Protein AF-A0A6J5H8T2-F1 (afdb_monomer_lite)

Sequence (102 aa):
MEATINSGAPRVPWNKDKLTGQKSPLKRKEIWAIRIRLQLGAKTRDLAMFNLAIDSKLRACDLTKLRVRDVCLGTRVVPRATVMQQKNAATGAIRDHRANAG

Organism: NCBI:txid1200993

InterPro domains:
  IPR011010 DNA breaking-rejoining enzyme, catalytic core [SSF56349] (21-95)

Radius of gyration: 21.58 Å; chains: 1; bounding box: 49×48×62 Å

Structure (mmCIF, N/CA/C/O backbone):
data_AF-A0A6J5H8T2-F1
#
_entry.id   AF-A0A6J5H8T2-F1
#
loop_
_atom_site.group_PDB
_atom_site.id
_atom_site.type_symbol
_atom_site.label_atom_id
_atom_site.label_alt_id
_atom_site.label_comp_id
_atom_site.label_asym_id
_atom_site.label_entity_id
_atom_site.label_seq_id
_atom_site.pdbx_PDB_ins_code
_atom_site.Cartn_x
_atom_site.Cartn_y
_atom_site.Cartn_z
_atom_site.occupancy
_atom_site.B_iso_or_equiv
_atom_site.auth_seq_id
_atom_site.auth_comp_id
_atom_site.auth_asym_id
_atom_site.auth_atom_id
_atom_site.pdbx_PDB_model_num
ATOM 1 N N . MET A 1 1 ? -34.207 14.940 -25.661 1.00 43.41 1 MET A N 1
ATOM 2 C CA . MET A 1 1 ? -33.457 13.742 -25.235 1.00 43.41 1 MET A CA 1
ATOM 3 C C . MET A 1 1 ? -32.205 13.681 -26.088 1.00 43.41 1 MET A C 1
ATOM 5 O O . MET A 1 1 ? -32.284 13.197 -27.204 1.00 43.41 1 MET A O 1
ATOM 9 N N . GLU A 1 2 ? -31.088 14.227 -25.617 1.00 36.22 2 GLU A N 1
ATOM 10 C CA . GLU A 1 2 ? -29.795 14.030 -26.279 1.00 36.22 2 GLU A CA 1
ATOM 11 C C . GLU A 1 2 ? -28.853 13.363 -25.285 1.00 36.22 2 GLU A C 1
ATOM 13 O O . GLU A 1 2 ? -28.514 13.926 -24.245 1.00 36.22 2 GLU A O 1
ATOM 18 N N . ALA A 1 3 ? -28.501 12.115 -25.583 1.00 41.50 3 ALA A N 1
ATOM 19 C CA . ALA A 1 3 ? -27.494 11.378 -24.849 1.00 41.50 3 ALA A CA 1
ATOM 20 C C . ALA A 1 3 ? -26.119 11.907 -25.267 1.00 41.50 3 ALA A C 1
ATOM 22 O O . ALA A 1 3 ? -25.679 11.713 -26.399 1.00 41.50 3 ALA A O 1
ATOM 23 N N . THR A 1 4 ? -25.438 12.582 -24.347 1.00 48.19 4 THR A N 1
ATOM 24 C CA . THR A 1 4 ? -24.071 13.057 -24.547 1.00 48.19 4 THR A CA 1
ATOM 25 C C . THR A 1 4 ? -23.138 11.845 -24.556 1.00 48.19 4 THR A C 1
ATOM 27 O O . THR A 1 4 ? -22.808 11.276 -23.515 1.00 48.19 4 THR A O 1
ATOM 30 N N . ILE A 1 5 ? -22.744 11.404 -25.749 1.00 58.97 5 ILE A N 1
ATOM 31 C CA . ILE A 1 5 ? -21.719 10.378 -25.945 1.00 58.97 5 ILE A CA 1
ATOM 32 C C . ILE A 1 5 ? -20.378 10.909 -25.427 1.00 58.97 5 ILE A C 1
ATOM 34 O O . ILE A 1 5 ? -19.688 11.680 -26.086 1.00 58.97 5 ILE A O 1
ATOM 38 N N . ASN A 1 6 ? -20.008 10.512 -24.208 1.00 58.53 6 ASN A N 1
ATOM 39 C CA . ASN A 1 6 ? -18.694 10.790 -23.639 1.00 58.53 6 ASN A CA 1
ATOM 40 C C . ASN A 1 6 ? -17.644 9.941 -24.376 1.00 58.53 6 ASN A C 1
ATOM 42 O O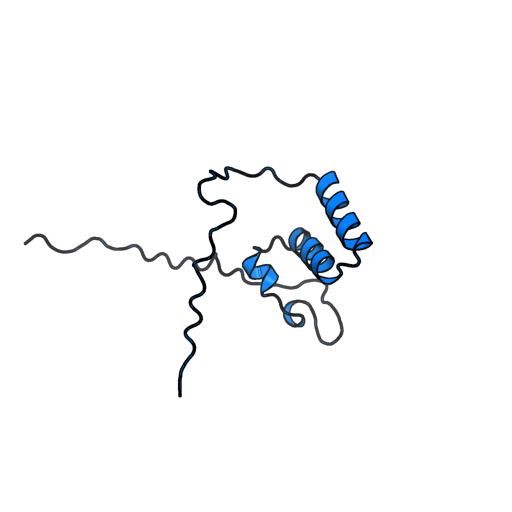 . ASN A 1 6 ? -17.314 8.826 -23.969 1.00 58.53 6 ASN A O 1
ATOM 46 N N . SER A 1 7 ? -17.160 10.457 -25.504 1.00 61.53 7 SER A N 1
ATOM 47 C CA . SER A 1 7 ? -16.067 9.902 -26.298 1.00 61.53 7 SER A CA 1
ATOM 48 C C . SER A 1 7 ? -14.744 10.066 -25.543 1.00 61.53 7 SER A C 1
ATOM 50 O O . SER A 1 7 ? -13.925 10.934 -25.844 1.00 61.53 7 SER A O 1
ATOM 52 N N . GLY A 1 8 ? -14.542 9.241 -24.517 1.00 58.78 8 GLY A N 1
ATOM 53 C CA . GLY A 1 8 ? -13.275 9.139 -23.806 1.00 58.78 8 GLY A CA 1
ATOM 54 C C . GLY A 1 8 ? -12.247 8.441 -24.689 1.00 58.78 8 GLY A C 1
ATOM 55 O O . GLY A 1 8 ? -12.346 7.237 -24.917 1.00 58.78 8 GLY A O 1
ATOM 56 N N . ALA A 1 9 ? -11.260 9.189 -25.185 1.00 70.19 9 ALA A N 1
ATOM 57 C CA . ALA A 1 9 ? -10.139 8.630 -25.932 1.00 70.19 9 ALA A CA 1
ATOM 58 C C . ALA A 1 9 ? -9.515 7.430 -25.178 1.00 70.19 9 ALA A C 1
ATOM 60 O O . ALA A 1 9 ? -9.379 7.481 -23.947 1.00 70.19 9 ALA A O 1
ATOM 61 N N . PRO A 1 10 ? -9.129 6.346 -25.878 1.00 76.38 10 PRO A N 1
ATOM 62 C CA . PRO A 1 10 ? -8.540 5.175 -25.240 1.00 76.38 10 PRO A CA 1
ATOM 63 C C . PRO A 1 10 ? -7.288 5.580 -24.453 1.00 76.38 10 PRO A C 1
ATOM 65 O O . PRO A 1 10 ? -6.356 6.174 -24.998 1.00 76.38 10 PRO A O 1
ATOM 68 N N . ARG A 1 11 ? -7.268 5.274 -23.146 1.00 83.25 11 ARG A N 1
ATOM 69 C CA . ARG A 1 11 ? -6.126 5.589 -22.279 1.00 83.25 11 ARG A CA 1
ATOM 70 C C . ARG A 1 11 ? -4.896 4.843 -22.774 1.00 83.25 11 ARG A C 1
ATOM 72 O O . ARG A 1 11 ? -4.822 3.620 -22.676 1.00 83.25 11 ARG A O 1
ATOM 79 N N . VAL A 1 12 ? -3.919 5.596 -23.263 1.00 86.06 12 VAL A N 1
ATOM 80 C CA . VAL A 1 12 ? -2.627 5.047 -23.657 1.00 86.06 12 VAL A CA 1
ATOM 81 C C . VAL A 1 12 ? -1.896 4.562 -22.398 1.00 86.06 12 VAL A C 1
ATOM 83 O O . VAL A 1 12 ? -1.747 5.335 -21.447 1.00 86.06 12 VAL A O 1
ATOM 86 N N . PRO A 1 13 ? -1.449 3.294 -22.348 1.00 85.75 13 PRO A N 1
ATOM 87 C CA . PRO A 1 13 ? -0.665 2.794 -21.227 1.00 85.75 13 PRO A CA 1
ATOM 88 C C . PRO A 1 13 ? 0.611 3.618 -21.030 1.00 85.75 13 PRO A C 1
ATOM 90 O O . PRO A 1 13 ? 1.283 3.976 -21.996 1.00 85.75 13 PRO A O 1
ATOM 93 N N . TRP A 1 14 ? 0.998 3.860 -19.775 1.00 86.25 14 TRP A N 1
ATOM 94 C CA . TRP A 1 14 ? 2.213 4.618 -19.425 1.00 86.25 14 TRP A CA 1
ATOM 95 C C . TRP A 1 14 ? 3.512 4.001 -19.986 1.00 86.25 14 TRP A C 1
ATOM 97 O O . TRP A 1 14 ? 4.552 4.658 -20.030 1.00 86.25 14 TRP A O 1
ATOM 107 N N . ASN A 1 15 ? 3.455 2.727 -20.381 1.00 88.44 15 ASN A N 1
ATOM 108 C CA . ASN A 1 15 ? 4.550 1.940 -20.934 1.00 88.44 15 ASN A CA 1
ATOM 109 C C . ASN A 1 15 ? 4.375 1.600 -22.423 1.00 88.44 15 ASN A C 1
ATOM 111 O O . ASN A 1 15 ? 5.074 0.710 -22.903 1.00 88.44 15 ASN A O 1
ATOM 115 N N . LYS A 1 16 ? 3.458 2.254 -23.152 1.00 88.62 16 LYS A N 1
ATOM 116 C CA . LYS A 1 16 ? 3.341 2.043 -24.600 1.00 88.62 16 LYS A CA 1
ATOM 117 C C . LYS A 1 16 ? 4.711 2.271 -25.259 1.00 88.62 16 LYS A C 1
ATOM 119 O O . LYS A 1 16 ? 5.429 3.198 -24.886 1.00 88.62 16 LYS A O 1
ATOM 124 N N . ASP A 1 17 ? 5.087 1.359 -26.152 1.00 88.88 17 ASP A N 1
ATOM 125 C CA . ASP A 1 17 ? 6.360 1.347 -26.889 1.00 88.88 17 ASP A CA 1
ATOM 126 C C . ASP A 1 17 ? 7.628 1.212 -26.013 1.00 88.88 17 ASP A C 1
ATOM 128 O O . ASP A 1 17 ? 8.749 1.324 -26.503 1.00 88.88 17 ASP A O 1
ATOM 132 N N . LYS A 1 18 ? 7.478 0.905 -24.713 1.00 87.75 18 LYS A N 1
ATOM 133 C CA . LYS A 1 18 ? 8.589 0.602 -23.798 1.00 87.75 18 LYS A CA 1
ATOM 134 C C . LYS A 1 18 ? 8.587 -0.876 -23.435 1.00 87.75 18 LYS A C 1
ATOM 136 O O . LYS A 1 18 ? 7.688 -1.354 -22.742 1.00 87.75 18 LYS A O 1
ATOM 141 N N . LEU A 1 19 ? 9.644 -1.591 -23.824 1.00 84.69 19 LEU A N 1
ATOM 142 C CA . LEU A 1 19 ? 9.863 -2.968 -23.387 1.00 84.69 19 LEU A CA 1
ATOM 143 C C . LEU A 1 19 ? 10.204 -2.979 -21.889 1.00 84.69 19 LEU A C 1
ATOM 145 O O . LEU A 1 19 ? 11.349 -2.799 -21.480 1.00 84.69 19 LEU A O 1
ATOM 149 N N . THR A 1 20 ? 9.193 -3.161 -21.042 1.00 81.12 20 THR A N 1
ATOM 150 C CA . THR A 1 20 ? 9.409 -3.351 -19.607 1.00 81.12 20 THR A CA 1
ATOM 151 C C . THR A 1 20 ? 9.807 -4.801 -19.367 1.00 81.12 20 THR A C 1
ATOM 153 O O . THR A 1 20 ? 8.942 -5.670 -19.271 1.00 81.12 20 THR A O 1
ATOM 156 N N . GLY A 1 21 ? 11.114 -5.056 -19.307 1.00 87.69 21 GLY A N 1
ATOM 157 C CA . GLY A 1 21 ? 11.662 -6.352 -18.915 1.00 87.69 21 GLY A CA 1
ATOM 158 C C . GLY A 1 21 ? 11.385 -6.695 -17.448 1.00 87.69 21 GLY A C 1
ATOM 159 O O . GLY A 1 21 ? 10.601 -6.037 -16.754 1.00 87.69 21 GLY A O 1
ATOM 160 N N . GLN A 1 22 ? 12.058 -7.733 -16.958 1.00 88.56 22 GLN A N 1
ATOM 161 C CA . GLN A 1 22 ? 11.982 -8.123 -15.555 1.00 88.56 22 GLN A CA 1
ATOM 162 C C . GLN A 1 22 ? 12.391 -6.950 -14.654 1.00 88.56 22 GLN A C 1
ATOM 164 O O . GLN A 1 22 ? 13.505 -6.436 -14.737 1.00 88.56 22 GLN A O 1
ATOM 169 N N . LYS A 1 23 ? 11.479 -6.522 -13.778 1.00 88.06 23 LYS A N 1
ATOM 170 C CA . LYS A 1 23 ? 11.783 -5.524 -12.752 1.00 88.06 23 LYS A CA 1
ATOM 171 C C . LYS A 1 23 ? 12.440 -6.213 -11.564 1.00 88.06 23 LYS A C 1
ATOM 173 O O . LYS A 1 23 ? 11.941 -7.237 -11.093 1.00 88.06 23 LYS A O 1
ATOM 178 N N . SER A 1 24 ? 13.528 -5.634 -11.068 1.00 89.81 24 SER A N 1
ATOM 179 C CA . SER A 1 24 ? 14.180 -6.111 -9.851 1.00 89.81 24 SER A CA 1
ATOM 180 C C . SER A 1 24 ? 13.220 -6.051 -8.656 1.00 89.81 24 SER A C 1
ATOM 182 O O . SER A 1 24 ? 12.434 -5.102 -8.552 1.00 89.81 24 SER A O 1
ATOM 184 N N . PRO A 1 25 ? 13.276 -7.028 -7.734 1.00 91.69 25 PRO A N 1
ATOM 185 C CA . PRO A 1 25 ? 12.540 -6.954 -6.479 1.00 91.69 25 PRO A CA 1
ATOM 186 C C . PRO A 1 25 ? 12.933 -5.718 -5.661 1.00 91.69 25 PRO A C 1
ATOM 188 O O . PRO A 1 25 ? 14.087 -5.287 -5.692 1.00 91.69 25 PRO A O 1
ATOM 191 N N . LEU A 1 26 ? 11.985 -5.189 -4.883 1.00 93.00 26 LEU A N 1
ATOM 192 C CA . LEU A 1 26 ? 12.246 -4.076 -3.969 1.00 93.00 26 LEU A CA 1
ATOM 193 C C . LEU A 1 26 ? 13.231 -4.490 -2.868 1.00 93.00 26 LEU A C 1
ATOM 195 O O . LEU A 1 26 ? 13.074 -5.526 -2.218 1.00 93.00 26 LEU A O 1
ATOM 199 N N . LYS A 1 27 ? 14.223 -3.641 -2.608 1.00 96.31 27 LYS A N 1
ATOM 200 C CA . LYS A 1 27 ? 15.173 -3.792 -1.502 1.00 96.31 27 LYS A CA 1
ATOM 201 C C . LYS A 1 27 ? 14.538 -3.327 -0.191 1.00 96.31 27 LYS A C 1
ATOM 203 O O . LYS A 1 27 ? 13.721 -2.410 -0.164 1.00 96.31 27 LYS A O 1
ATOM 208 N N . ARG A 1 28 ? 15.002 -3.864 0.945 1.00 96.25 28 ARG A N 1
ATOM 209 C CA . ARG A 1 28 ? 14.523 -3.461 2.290 1.00 96.25 28 ARG A CA 1
ATOM 210 C C . ARG A 1 28 ? 14.578 -1.946 2.533 1.00 96.25 28 ARG A C 1
ATOM 212 O O . ARG A 1 28 ? 13.634 -1.384 3.080 1.00 96.25 28 ARG A O 1
ATOM 219 N N . LYS A 1 29 ? 15.651 -1.280 2.086 1.00 97.56 29 LYS A N 1
ATOM 220 C CA . LYS A 1 29 ? 15.799 0.184 2.198 1.00 97.56 29 LYS A CA 1
ATOM 221 C C . LYS A 1 29 ? 14.730 0.940 1.398 1.00 97.56 29 LYS A C 1
ATOM 223 O O . LYS A 1 29 ? 14.231 1.956 1.866 1.00 97.56 29 LYS A O 1
ATOM 228 N N . GLU A 1 30 ? 14.351 0.431 0.227 1.00 97.50 30 GLU A N 1
ATOM 229 C CA . GLU A 1 30 ? 13.321 1.034 -0.630 1.00 97.50 30 GLU A CA 1
ATOM 230 C C . GLU A 1 30 ? 11.931 0.861 -0.016 1.00 97.50 30 GLU A C 1
ATOM 232 O O . GLU A 1 30 ? 11.170 1.822 0.043 1.00 97.50 30 GLU A O 1
ATOM 237 N N . ILE A 1 31 ? 11.634 -0.327 0.527 1.00 97.50 31 ILE A N 1
ATOM 238 C CA . ILE A 1 31 ? 10.387 -0.590 1.262 1.00 97.50 31 ILE A CA 1
ATOM 239 C C . ILE A 1 31 ? 10.244 0.397 2.423 1.00 97.50 31 ILE A C 1
ATOM 241 O O . ILE A 1 31 ? 9.201 1.033 2.572 1.00 97.50 31 ILE A O 1
ATOM 245 N N . TRP A 1 32 ? 11.304 0.566 3.219 1.00 98.00 32 TRP A N 1
ATOM 246 C CA . TRP A 1 32 ? 11.300 1.509 4.334 1.00 98.00 32 TRP A CA 1
ATOM 247 C C . TRP A 1 32 ? 11.102 2.953 3.859 1.00 98.00 32 TRP A C 1
ATOM 249 O O . TRP A 1 32 ? 10.238 3.656 4.377 1.00 98.00 32 TRP A O 1
ATOM 259 N N . ALA A 1 33 ? 11.830 3.373 2.822 1.00 98.25 33 ALA A N 1
ATOM 260 C CA . ALA A 1 33 ? 11.716 4.718 2.272 1.00 98.25 33 ALA A CA 1
ATOM 261 C C . ALA A 1 33 ? 10.312 5.023 1.718 1.00 98.25 33 ALA A C 1
ATOM 263 O O . ALA A 1 33 ? 9.824 6.143 1.869 1.00 98.25 33 ALA A O 1
ATOM 264 N N . ILE A 1 34 ? 9.646 4.049 1.087 1.00 98.19 34 ILE A N 1
ATOM 265 C CA . ILE A 1 34 ? 8.251 4.187 0.640 1.00 98.19 34 ILE A CA 1
ATOM 266 C C . ILE A 1 34 ? 7.329 4.335 1.852 1.00 98.19 34 ILE A C 1
ATOM 268 O O . ILE A 1 34 ? 6.516 5.257 1.896 1.00 98.19 34 ILE A O 1
ATOM 272 N N . ARG A 1 35 ? 7.491 3.475 2.863 1.00 98.12 35 ARG A N 1
ATOM 273 C CA . ARG A 1 35 ? 6.644 3.472 4.060 1.00 98.12 35 ARG A CA 1
ATOM 274 C C . ARG A 1 35 ? 6.703 4.804 4.812 1.00 98.12 35 ARG A C 1
ATOM 276 O O . ARG A 1 35 ? 5.656 5.359 5.131 1.00 98.12 35 ARG A O 1
ATOM 283 N N . ILE A 1 36 ? 7.904 5.355 5.003 1.00 98.31 36 ILE A N 1
ATOM 284 C CA . ILE A 1 36 ? 8.105 6.663 5.647 1.00 98.31 36 ILE A CA 1
ATOM 285 C C . 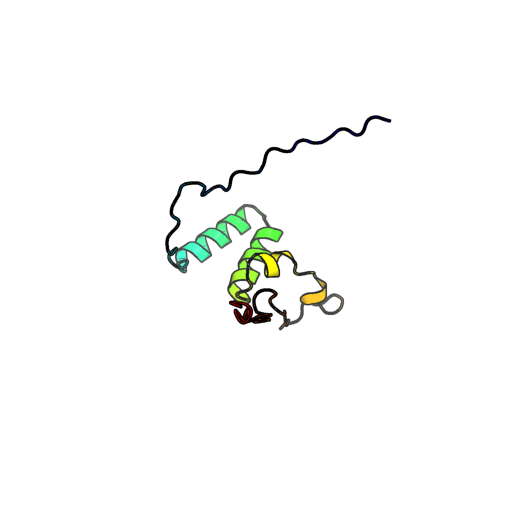ILE A 1 36 ? 7.445 7.787 4.844 1.00 98.31 36 ILE A C 1
ATOM 287 O O . ILE A 1 36 ? 6.747 8.618 5.416 1.00 98.31 36 ILE A O 1
ATOM 291 N N . ARG A 1 37 ? 7.600 7.806 3.514 1.00 98.56 37 ARG A N 1
ATOM 292 C CA . ARG A 1 37 ? 6.958 8.830 2.670 1.00 98.56 37 ARG A CA 1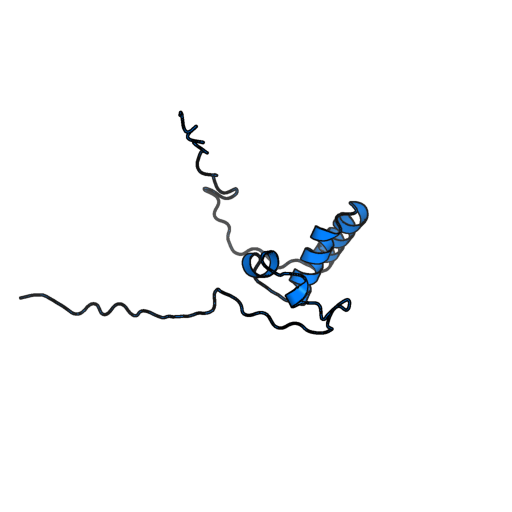
ATOM 293 C C . ARG A 1 37 ? 5.432 8.797 2.771 1.00 98.56 37 ARG A C 1
ATOM 295 O O . ARG A 1 37 ? 4.806 9.852 2.805 1.00 98.56 37 ARG A O 1
ATOM 302 N N . LEU A 1 38 ? 4.834 7.607 2.837 1.00 98.44 38 LEU A N 1
ATOM 303 C CA . LEU A 1 38 ? 3.385 7.456 3.012 1.00 98.44 38 LEU A CA 1
ATOM 304 C C . LEU A 1 38 ? 2.920 7.912 4.403 1.00 98.44 38 LEU A C 1
ATOM 306 O O . LEU A 1 38 ? 1.871 8.546 4.507 1.00 98.44 38 LEU A O 1
ATOM 310 N N . GLN A 1 39 ? 3.709 7.632 5.447 1.00 98.25 39 GLN A N 1
ATOM 311 C CA . GLN A 1 39 ? 3.446 8.092 6.814 1.00 98.25 39 GLN A CA 1
ATOM 312 C C . GLN A 1 39 ? 3.521 9.619 6.931 1.00 98.25 39 GLN A C 1
ATOM 314 O O . GLN A 1 39 ? 2.574 10.231 7.415 1.00 98.25 39 GLN A O 1
ATOM 319 N N . LEU A 1 40 ? 4.597 10.238 6.433 1.00 98.44 40 LEU A N 1
ATOM 320 C CA . LEU A 1 40 ? 4.775 11.697 6.454 1.00 98.44 40 LEU A CA 1
ATOM 321 C C . LEU A 1 40 ? 3.694 12.425 5.649 1.00 98.44 40 LEU A C 1
ATOM 323 O O . LEU A 1 40 ? 3.255 13.501 6.035 1.00 98.44 40 LEU A O 1
ATOM 327 N N . GLY A 1 41 ? 3.240 11.828 4.547 1.00 98.19 41 GLY A N 1
ATOM 328 C CA . GLY A 1 41 ? 2.145 12.366 3.745 1.00 98.19 41 GLY A CA 1
ATOM 329 C C . GLY A 1 41 ? 0.745 12.096 4.305 1.00 98.19 41 GLY A C 1
ATOM 330 O O . GLY A 1 41 ? -0.218 12.365 3.592 1.00 98.19 41 GLY A O 1
ATOM 331 N N . ALA A 1 42 ? 0.615 11.503 5.500 1.00 97.88 42 ALA A N 1
ATOM 332 C CA . ALA A 1 42 ? -0.657 11.093 6.107 1.00 97.88 42 ALA A CA 1
ATOM 333 C C . ALA A 1 42 ? -1.567 10.271 5.162 1.00 97.88 42 ALA A C 1
ATOM 335 O O . ALA A 1 42 ? -2.797 10.322 5.233 1.00 97.88 42 ALA A O 1
ATOM 336 N N . LYS A 1 43 ? -0.971 9.479 4.257 1.00 98.06 43 LYS A N 1
ATOM 337 C CA . LYS A 1 43 ? -1.699 8.686 3.256 1.00 98.06 43 LYS A CA 1
ATOM 338 C C . LYS A 1 43 ? -2.142 7.348 3.840 1.00 98.06 43 LYS A C 1
ATOM 340 O O . LYS A 1 43 ? -1.660 6.293 3.436 1.00 98.06 43 LYS A O 1
ATOM 345 N N . THR A 1 44 ? -3.068 7.383 4.796 1.00 96.75 44 THR A N 1
ATOM 346 C CA . THR A 1 44 ? -3.482 6.208 5.586 1.00 96.75 44 THR A CA 1
ATOM 347 C C . THR A 1 44 ? -3.930 5.027 4.725 1.00 96.75 44 THR A C 1
ATOM 349 O O . THR A 1 44 ? -3.500 3.899 4.964 1.00 96.75 44 THR A O 1
ATOM 352 N N . ARG A 1 45 ? -4.750 5.272 3.690 1.00 95.56 45 ARG A N 1
ATOM 353 C CA . ARG A 1 45 ? -5.215 4.214 2.776 1.00 95.56 45 ARG A CA 1
ATOM 354 C C . ARG A 1 45 ? -4.052 3.572 2.020 1.00 95.56 45 ARG A C 1
ATOM 356 O O . ARG A 1 45 ? -3.945 2.351 1.997 1.00 95.56 45 ARG A O 1
ATOM 363 N N . ASP A 1 46 ? -3.182 4.384 1.432 1.00 96.56 46 ASP A N 1
ATOM 364 C CA . ASP A 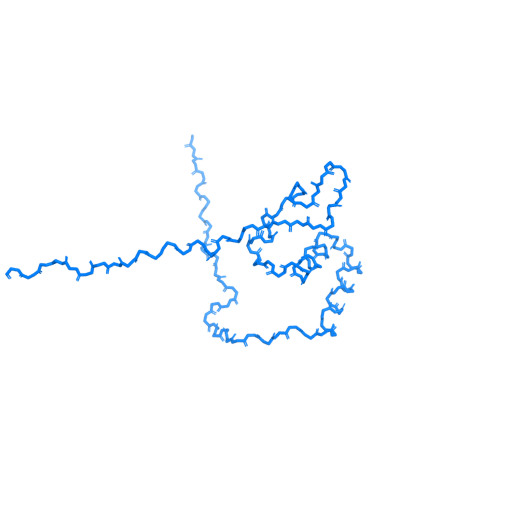1 46 ? -2.062 3.894 0.624 1.00 96.56 46 ASP A CA 1
ATOM 365 C C . ASP A 1 46 ? -1.036 3.161 1.493 1.00 96.56 46 ASP A C 1
ATOM 367 O O . ASP A 1 46 ? -0.510 2.130 1.086 1.00 96.56 46 ASP A O 1
ATOM 371 N N . LEU A 1 47 ? -0.795 3.647 2.715 1.00 97.75 47 LEU A N 1
ATOM 372 C CA . LEU A 1 47 ? 0.055 2.988 3.704 1.00 97.75 47 LEU A CA 1
ATOM 373 C C . LEU A 1 47 ? -0.500 1.615 4.102 1.00 97.75 47 LEU A C 1
ATOM 375 O O . LEU A 1 47 ? 0.248 0.638 4.125 1.00 97.75 47 LEU A O 1
ATOM 379 N N . ALA A 1 48 ? -1.802 1.530 4.384 1.00 95.00 48 ALA A N 1
ATOM 380 C CA . ALA A 1 48 ? -2.460 0.269 4.714 1.00 95.00 48 ALA A CA 1
ATOM 381 C C . ALA A 1 48 ? -2.388 -0.724 3.544 1.00 95.00 48 ALA A C 1
ATOM 383 O O . ALA A 1 48 ? -2.007 -1.876 3.738 1.00 95.00 48 ALA A O 1
ATOM 384 N N . MET A 1 49 ? -2.671 -0.264 2.321 1.00 95.25 49 MET A N 1
ATOM 385 C CA . MET A 1 49 ? -2.578 -1.083 1.108 1.00 95.25 49 MET A CA 1
ATOM 386 C C . MET A 1 49 ? -1.146 -1.546 0.831 1.00 95.25 49 MET A C 1
ATOM 388 O O . MET A 1 49 ? -0.941 -2.697 0.456 1.00 95.25 49 MET A O 1
ATOM 392 N N . PHE A 1 50 ? -0.151 -0.680 1.035 1.00 96.38 50 PHE A N 1
ATOM 393 C CA . PHE A 1 50 ? 1.257 -1.021 0.858 1.00 96.38 50 PHE A CA 1
ATOM 394 C C . PHE A 1 50 ? 1.702 -2.105 1.841 1.00 96.38 50 PHE A C 1
ATOM 396 O O . PHE A 1 50 ? 2.272 -3.109 1.418 1.00 96.38 50 PHE A O 1
ATOM 403 N N . ASN A 1 51 ? 1.394 -1.944 3.131 1.00 95.62 51 ASN A N 1
ATOM 404 C CA . ASN A 1 51 ? 1.719 -2.949 4.144 1.00 95.62 51 ASN A CA 1
ATOM 405 C C . ASN A 1 51 ? 1.012 -4.279 3.838 1.00 95.62 51 ASN A C 1
ATOM 407 O O . ASN A 1 51 ? 1.662 -5.319 3.764 1.00 95.62 51 ASN A O 1
ATOM 411 N N . LEU A 1 52 ? -0.287 -4.233 3.526 1.00 93.94 52 LEU A N 1
ATOM 412 C CA . LEU A 1 52 ? -1.060 -5.428 3.198 1.00 93.94 52 LEU A CA 1
ATOM 413 C C . LEU A 1 52 ? -0.532 -6.144 1.945 1.00 93.94 52 LEU A C 1
ATOM 415 O O . LEU A 1 52 ? -0.527 -7.373 1.905 1.00 93.94 52 LEU A O 1
ATOM 419 N N . ALA A 1 53 ? -0.055 -5.415 0.931 1.00 94.62 53 ALA A N 1
ATOM 420 C CA . ALA A 1 53 ? 0.553 -6.004 -0.264 1.00 94.62 53 ALA A CA 1
ATOM 421 C C . ALA A 1 53 ? 1.818 -6.812 0.066 1.00 94.62 53 ALA A C 1
ATOM 423 O O . ALA A 1 53 ? 2.014 -7.901 -0.479 1.00 94.62 53 ALA A O 1
ATOM 424 N N . ILE A 1 54 ? 2.662 -6.286 0.961 1.00 94.81 54 ILE A N 1
ATOM 425 C CA . ILE A 1 54 ? 3.895 -6.947 1.404 1.00 94.81 54 ILE A CA 1
ATOM 426 C C . ILE A 1 54 ? 3.572 -8.186 2.248 1.00 94.81 54 ILE A C 1
ATOM 428 O O . ILE A 1 54 ? 4.160 -9.243 2.014 1.00 94.81 54 ILE A O 1
ATOM 432 N N . ASP A 1 55 ? 2.606 -8.076 3.162 1.00 93.38 55 ASP A N 1
ATOM 433 C CA . ASP A 1 55 ? 2.253 -9.150 4.096 1.00 93.38 55 ASP A CA 1
ATOM 434 C C . ASP A 1 55 ? 1.509 -10.309 3.409 1.00 93.38 55 ASP A C 1
ATOM 436 O O . ASP A 1 55 ? 1.761 -11.480 3.697 1.00 93.38 55 ASP A O 1
ATOM 440 N N . SER A 1 56 ? 0.603 -10.001 2.474 1.00 92.25 56 SER A N 1
ATOM 441 C CA . SER A 1 56 ? -0.292 -10.992 1.853 1.00 92.25 56 SER A CA 1
ATOM 442 C C . SER A 1 56 ? 0.192 -11.542 0.510 1.00 92.25 56 SER A C 1
ATOM 444 O O . SER A 1 56 ? -0.277 -12.595 0.078 1.00 92.25 56 SER A O 1
ATOM 446 N N . LYS A 1 57 ? 1.099 -10.832 -0.182 1.00 90.75 57 LYS A N 1
ATOM 447 C CA . LYS A 1 57 ? 1.542 -11.141 -1.557 1.00 90.75 57 LYS A CA 1
ATOM 448 C C . LYS A 1 57 ? 0.392 -11.291 -2.567 1.00 90.75 57 LYS A C 1
ATOM 450 O O . LYS A 1 57 ? 0.501 -12.028 -3.551 1.00 90.75 57 LYS A O 1
ATOM 455 N N . LEU A 1 58 ? -0.726 -10.599 -2.348 1.00 91.56 58 LEU A N 1
ATOM 456 C CA . LEU A 1 58 ? -1.831 -10.589 -3.302 1.00 91.56 58 LEU A CA 1
ATOM 457 C C . LEU A 1 58 ? -1.463 -9.839 -4.587 1.00 91.56 58 LEU A C 1
ATOM 459 O O . LEU A 1 58 ? -0.680 -8.887 -4.579 1.00 91.56 58 LEU A O 1
ATOM 463 N N . ARG A 1 59 ? -2.070 -10.238 -5.712 1.00 91.12 59 ARG A N 1
ATOM 464 C CA . ARG A 1 59 ? -1.982 -9.445 -6.944 1.00 91.12 59 ARG A CA 1
ATOM 465 C C . ARG A 1 59 ? -2.682 -8.115 -6.725 1.00 91.12 59 ARG A C 1
ATOM 467 O O . ARG A 1 59 ? -3.708 -8.066 -6.054 1.00 91.12 59 ARG A O 1
ATOM 474 N N . ALA A 1 60 ? -2.176 -7.060 -7.361 1.00 91.31 60 ALA A N 1
ATOM 475 C CA . ALA A 1 60 ? -2.729 -5.717 -7.203 1.00 91.31 60 ALA A CA 1
ATOM 476 C C . ALA A 1 60 ? -4.246 -5.678 -7.446 1.00 91.31 60 ALA A C 1
ATOM 478 O O . ALA A 1 60 ? -4.957 -5.053 -6.676 1.00 91.31 60 ALA A O 1
ATOM 479 N N . CYS A 1 61 ? -4.750 -6.397 -8.455 1.00 90.75 61 CYS A N 1
ATOM 480 C CA . CYS A 1 61 ? -6.180 -6.446 -8.755 1.00 90.75 61 CYS A CA 1
ATOM 481 C C . CYS A 1 61 ? -7.025 -7.184 -7.708 1.00 90.75 61 CYS A C 1
ATOM 483 O O . CYS A 1 61 ? -8.201 -6.870 -7.575 1.00 90.75 61 CYS A O 1
ATOM 485 N N . ASP A 1 62 ? -6.462 -8.174 -7.012 1.00 93.12 62 ASP A N 1
ATOM 486 C CA . ASP A 1 62 ? -7.157 -8.898 -5.942 1.00 93.12 62 ASP A CA 1
ATOM 487 C C . ASP A 1 62 ? -7.120 -8.056 -4.659 1.00 93.12 62 ASP A C 1
ATOM 489 O O . ASP A 1 62 ? -8.139 -7.856 -4.004 1.00 93.12 62 ASP A O 1
ATOM 493 N N . LEU A 1 63 ? -5.956 -7.473 -4.358 1.00 93.31 63 LEU A N 1
ATOM 494 C CA . LEU A 1 63 ? -5.739 -6.579 -3.226 1.00 93.31 63 LEU A CA 1
ATOM 495 C C . LEU A 1 63 ? -6.665 -5.356 -3.279 1.00 93.31 63 LEU A C 1
ATOM 497 O O . LEU A 1 63 ? -7.298 -5.025 -2.283 1.00 93.31 63 LEU A O 1
ATOM 501 N N . THR A 1 64 ? -6.781 -4.689 -4.433 1.00 92.31 64 THR A N 1
ATOM 502 C CA . THR A 1 64 ? -7.641 -3.501 -4.583 1.00 92.31 64 THR A CA 1
ATOM 503 C C . THR A 1 64 ? -9.133 -3.813 -4.530 1.00 92.31 64 THR A C 1
ATOM 505 O O . THR A 1 64 ? -9.930 -2.889 -4.382 1.00 92.31 64 THR A O 1
ATOM 508 N N . LYS A 1 65 ? -9.522 -5.090 -4.628 1.00 92.69 65 LYS A N 1
ATOM 509 C CA . LYS A 1 65 ? -10.911 -5.549 -4.488 1.00 92.69 65 LYS A CA 1
ATOM 510 C C . LYS A 1 65 ? -11.267 -5.980 -3.063 1.00 92.69 65 LYS A C 1
ATOM 512 O O . LYS A 1 65 ? -12.450 -6.221 -2.815 1.00 92.69 65 LYS A O 1
ATOM 517 N N . LEU A 1 66 ? -10.293 -6.073 -2.150 1.00 93.12 66 LEU A N 1
ATOM 518 C CA . LEU A 1 66 ? -10.552 -6.440 -0.759 1.00 93.12 66 LEU A CA 1
ATOM 519 C C . LEU A 1 66 ? -11.505 -5.461 -0.080 1.00 93.12 66 LEU A C 1
ATOM 521 O O . LEU A 1 66 ? -11.444 -4.245 -0.268 1.00 93.12 66 LEU A O 1
ATOM 525 N N . ARG A 1 67 ? -12.367 -6.016 0.763 1.00 92.38 67 ARG A N 1
ATOM 526 C CA . ARG A 1 67 ? -13.329 -5.295 1.589 1.00 92.38 67 ARG A CA 1
ATOM 527 C C . ARG A 1 67 ? -12.993 -5.490 3.061 1.00 92.38 67 ARG A C 1
ATOM 529 O O . ARG A 1 67 ? -12.387 -6.479 3.452 1.00 92.38 67 ARG A O 1
ATOM 536 N N . VAL A 1 68 ? -13.473 -4.573 3.902 1.00 91.50 68 VAL A N 1
ATOM 537 C CA . VAL A 1 68 ? -13.269 -4.632 5.363 1.00 91.50 68 VAL A CA 1
ATOM 538 C C . VAL A 1 68 ? -13.742 -5.965 5.947 1.00 91.50 68 VAL A C 1
ATOM 540 O O . VAL A 1 68 ? -13.037 -6.568 6.742 1.00 91.50 68 VAL A O 1
ATOM 543 N N . ARG A 1 69 ? -14.891 -6.478 5.495 1.00 92.69 69 ARG A N 1
ATOM 544 C CA . ARG A 1 69 ? -15.427 -7.780 5.930 1.00 92.69 69 ARG A CA 1
ATOM 545 C C . ARG A 1 69 ? -14.532 -8.980 5.602 1.00 92.69 69 ARG A C 1
ATOM 547 O O . ARG A 1 69 ? -14.700 -10.026 6.209 1.00 92.69 69 ARG A O 1
ATOM 554 N N . ASP A 1 70 ? -13.617 -8.844 4.642 1.00 92.50 70 ASP A N 1
ATOM 555 C CA . ASP A 1 70 ? -12.710 -9.930 4.265 1.00 92.50 70 ASP A CA 1
ATOM 556 C C . ASP A 1 70 ? -11.562 -10.055 5.286 1.00 92.50 70 ASP A C 1
ATOM 558 O O . ASP A 1 70 ? -10.907 -11.090 5.355 1.00 92.50 70 ASP A O 1
ATOM 562 N N . VAL A 1 71 ? -11.320 -9.006 6.086 1.00 92.12 71 VAL A N 1
ATOM 563 C CA . VAL A 1 71 ? -10.216 -8.901 7.060 1.00 92.12 71 VAL A CA 1
ATOM 564 C C . VAL A 1 71 ? -10.676 -8.553 8.482 1.00 92.12 71 VAL A C 1
ATOM 566 O O . VAL A 1 71 ? -9.848 -8.453 9.388 1.00 92.12 71 VAL A O 1
ATOM 569 N N . CYS A 1 72 ? -11.981 -8.399 8.709 1.00 94.44 72 CYS A N 1
ATOM 570 C CA . CYS A 1 72 ? -12.564 -8.062 10.004 1.00 94.44 72 CYS A CA 1
ATOM 571 C C . CYS A 1 72 ? -13.747 -8.968 10.342 1.00 94.44 72 CYS A C 1
ATOM 573 O O . CYS A 1 72 ? -14.579 -9.271 9.488 1.00 94.44 72 CYS A O 1
ATOM 575 N N . LEU A 1 73 ? -13.865 -9.306 11.625 1.00 92.81 73 LEU A N 1
ATOM 576 C CA . LEU A 1 73 ? -15.038 -9.924 12.225 1.00 92.81 73 LEU A CA 1
ATOM 577 C C . LEU A 1 73 ? -15.661 -8.922 13.207 1.00 92.81 73 LEU A C 1
ATOM 579 O O . LEU A 1 73 ? -15.067 -8.586 14.234 1.00 92.81 73 LEU A O 1
ATOM 583 N N . GLY A 1 74 ? -16.845 -8.406 12.868 1.00 90.38 74 GLY A N 1
ATOM 584 C CA . GLY A 1 74 ? -17.469 -7.309 13.612 1.00 90.38 74 GLY A CA 1
ATOM 585 C C . GLY A 1 74 ? -16.586 -6.056 13.603 1.00 90.38 74 GLY A C 1
ATOM 586 O O . GLY A 1 74 ? -16.208 -5.564 12.542 1.00 90.38 74 GLY A O 1
ATOM 587 N N . THR A 1 75 ? -16.234 -5.553 14.787 1.00 92.19 75 THR A N 1
ATOM 588 C CA . THR A 1 75 ? -15.362 -4.377 14.969 1.00 92.19 75 THR A CA 1
ATOM 589 C C . THR A 1 75 ? -13.876 -4.726 15.107 1.00 92.19 75 THR A C 1
ATOM 591 O O . THR A 1 75 ? -13.053 -3.835 15.313 1.00 92.19 75 THR A O 1
ATOM 594 N N . ARG A 1 76 ? -13.505 -6.010 14.998 1.00 94.62 76 ARG A N 1
ATOM 595 C CA . ARG A 1 76 ? -12.131 -6.487 15.199 1.00 94.62 76 ARG A CA 1
ATOM 596 C C . ARG A 1 76 ? -11.501 -6.962 13.896 1.00 94.62 76 ARG A C 1
ATOM 598 O O . ARG A 1 76 ? -12.093 -7.751 13.166 1.00 94.62 76 ARG A O 1
ATOM 605 N N . VAL A 1 77 ? -10.263 -6.541 13.646 1.00 92.62 77 VAL A N 1
ATOM 606 C CA . VAL A 1 77 ? -9.425 -7.104 12.576 1.00 92.62 77 VAL A CA 1
ATOM 607 C C . VAL A 1 77 ? -9.024 -8.524 12.973 1.00 92.62 77 VAL A C 1
ATOM 609 O O . VAL A 1 77 ? -8.583 -8.750 14.104 1.00 92.62 77 VAL A O 1
ATOM 612 N N . VAL A 1 78 ? -9.191 -9.484 12.064 1.00 93.12 78 VAL A N 1
ATOM 613 C CA . VAL A 1 78 ? -8.783 -10.870 12.319 1.00 93.12 78 VAL A CA 1
ATOM 614 C C . VAL A 1 78 ? -7.270 -11.023 12.130 1.00 93.12 78 VAL A C 1
ATOM 616 O O . VAL A 1 78 ? -6.697 -10.401 11.236 1.00 93.12 78 VAL A O 1
ATOM 619 N N . PRO A 1 79 ? -6.594 -11.874 12.923 1.00 91.12 79 PRO A N 1
ATOM 620 C CA . PRO A 1 79 ? -5.153 -12.093 12.779 1.00 91.12 79 PRO A CA 1
ATOM 621 C C . PRO A 1 79 ? -4.788 -12.786 11.459 1.00 91.12 79 PRO A C 1
ATOM 623 O O . PRO A 1 79 ? -3.639 -12.730 11.024 1.00 91.12 79 PRO A O 1
ATOM 626 N N . ARG A 1 80 ? -5.750 -13.463 10.819 1.00 92.31 80 ARG A N 1
ATOM 627 C CA . ARG A 1 80 ? -5.561 -14.139 9.538 1.00 92.31 80 ARG A CA 1
ATOM 628 C C . ARG A 1 80 ? -6.841 -14.090 8.714 1.00 92.31 80 ARG A C 1
ATOM 630 O O . ARG A 1 80 ? -7.911 -14.408 9.219 1.00 92.31 80 ARG A O 1
ATOM 637 N N . ALA A 1 81 ? -6.692 -13.736 7.444 1.00 91.56 81 ALA A N 1
ATOM 638 C CA . ALA A 1 81 ? -7.745 -13.740 6.440 1.00 91.56 81 ALA A CA 1
ATOM 639 C C . ALA A 1 81 ? -7.335 -14.642 5.270 1.00 91.56 81 ALA A C 1
ATOM 641 O O . ALA A 1 81 ? -6.150 -14.736 4.941 1.00 91.56 81 ALA A O 1
ATOM 642 N N . THR A 1 82 ? -8.310 -15.290 4.637 1.00 91.44 82 THR A N 1
ATOM 643 C CA . THR A 1 82 ? -8.087 -16.150 3.467 1.00 91.44 82 THR A CA 1
ATOM 644 C C . THR A 1 82 ? -8.771 -15.531 2.259 1.00 91.44 82 THR A C 1
ATOM 646 O O . THR A 1 82 ? -9.944 -15.178 2.326 1.00 91.44 82 THR A O 1
ATOM 649 N N . VAL A 1 83 ? -8.038 -15.402 1.152 1.00 88.94 83 VAL A N 1
ATOM 650 C CA . VAL A 1 83 ? -8.509 -14.735 -0.068 1.00 88.94 83 VAL A CA 1
ATOM 651 C C . VAL A 1 83 ? -8.211 -15.626 -1.267 1.00 88.94 83 VAL A C 1
ATOM 653 O O . VAL A 1 83 ? -7.068 -16.037 -1.473 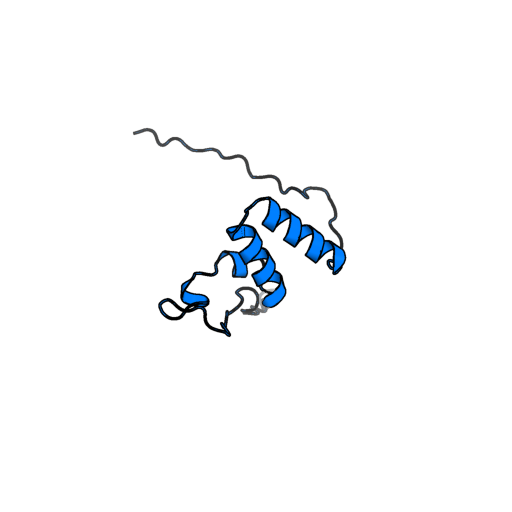1.00 88.94 83 VAL A O 1
ATOM 656 N N . MET A 1 84 ? -9.231 -15.911 -2.074 1.00 89.25 84 MET A N 1
ATOM 657 C CA . MET A 1 84 ? -9.075 -16.661 -3.320 1.00 89.25 84 MET A CA 1
ATOM 658 C C . MET A 1 84 ? -8.632 -15.720 -4.449 1.00 89.25 84 MET A C 1
ATOM 660 O O . MET A 1 84 ? -9.297 -14.725 -4.730 1.00 89.25 84 MET A O 1
ATOM 664 N N . GLN A 1 85 ? -7.510 -16.029 -5.105 1.00 88.44 85 GLN A N 1
ATOM 665 C CA . GLN A 1 85 ? -6.978 -15.216 -6.205 1.00 88.44 85 GLN A CA 1
ATOM 666 C C . GLN A 1 85 ? -7.618 -15.584 -7.547 1.00 88.44 85 GLN A C 1
ATOM 668 O O . GLN A 1 85 ? -7.632 -16.752 -7.935 1.00 88.44 85 GLN A O 1
ATOM 673 N N . GLN A 1 86 ? -8.059 -14.582 -8.310 1.00 82.94 86 GLN A N 1
ATOM 674 C CA . GLN A 1 86 ? -8.852 -14.800 -9.529 1.00 82.94 86 GLN A CA 1
ATOM 675 C C . GLN A 1 86 ? -8.061 -15.441 -10.682 1.00 82.94 86 GLN A C 1
ATOM 677 O O . GLN A 1 86 ? -8.621 -16.162 -11.501 1.00 82.94 86 GLN A O 1
ATOM 682 N N . LYS A 1 87 ? -6.745 -15.211 -10.755 1.00 70.44 87 LYS A N 1
ATOM 683 C CA . LYS A 1 87 ? -5.911 -15.649 -11.891 1.00 70.44 87 LYS A CA 1
ATOM 684 C C . LYS A 1 87 ? -5.570 -17.151 -11.889 1.00 70.44 87 LYS A C 1
ATOM 686 O O . LYS A 1 87 ? -4.989 -17.629 -12.856 1.00 70.44 87 LYS A O 1
ATOM 691 N N . ASN A 1 88 ? -5.939 -17.898 -10.848 1.00 53.19 88 ASN A N 1
ATOM 692 C CA . ASN A 1 88 ? -5.621 -19.325 -10.741 1.00 53.19 88 ASN A CA 1
ATOM 693 C C . ASN A 1 88 ? -6.823 -20.256 -11.020 1.00 53.19 88 ASN A C 1
ATOM 695 O O . ASN A 1 88 ? -6.709 -21.457 -10.796 1.00 53.19 88 ASN A O 1
ATOM 699 N N . ALA A 1 89 ? -7.944 -19.755 -11.552 1.00 49.78 89 ALA A N 1
ATOM 700 C CA . ALA A 1 89 ? -8.974 -20.617 -12.136 1.00 49.78 89 ALA A CA 1
ATOM 701 C C . ALA A 1 89 ? -8.513 -21.082 -13.529 1.00 49.78 89 ALA A C 1
ATOM 703 O O . ALA A 1 89 ? -8.912 -20.535 -14.555 1.00 49.78 89 ALA A O 1
ATOM 704 N N . ALA A 1 90 ? -7.590 -22.042 -13.570 1.00 43.12 90 ALA A N 1
ATOM 705 C CA . ALA A 1 90 ? -7.193 -22.689 -14.810 1.00 43.12 90 ALA A CA 1
ATOM 706 C C . ALA A 1 90 ? -8.333 -23.596 -15.305 1.00 43.12 90 ALA A C 1
ATOM 708 O O . ALA A 1 90 ? -8.326 -24.797 -15.063 1.00 43.12 90 ALA A O 1
ATOM 709 N N . THR A 1 91 ? -9.301 -23.036 -16.030 1.00 38.91 91 THR A N 1
ATOM 710 C CA . THR A 1 91 ? -10.047 -23.815 -17.023 1.00 38.91 91 THR A CA 1
ATOM 711 C C . THR A 1 91 ? -9.182 -23.853 -18.275 1.00 38.91 91 THR A C 1
ATOM 713 O O . THR A 1 91 ? -9.210 -22.942 -19.103 1.00 38.91 91 THR A O 1
ATOM 716 N N . GLY A 1 92 ? -8.343 -24.881 -18.380 1.00 42.56 92 GLY A N 1
ATOM 717 C CA . GLY A 1 92 ? -7.664 -25.212 -19.624 1.00 42.56 92 GLY A CA 1
ATOM 718 C C . GLY A 1 92 ? -8.682 -25.751 -20.621 1.00 42.56 92 GLY A C 1
ATOM 719 O O . GLY A 1 92 ? -8.936 -26.948 -20.647 1.00 42.56 92 GLY A O 1
ATOM 720 N N . ALA A 1 93 ? -9.267 -24.884 -21.445 1.00 39.41 93 ALA A N 1
ATOM 721 C CA . ALA A 1 93 ? -9.870 -25.331 -22.692 1.00 39.41 93 ALA A CA 1
ATOM 722 C C . ALA A 1 93 ? -8.725 -25.647 -23.664 1.00 39.41 93 ALA A C 1
ATOM 724 O O . ALA A 1 93 ? -8.191 -24.759 -24.333 1.00 39.41 93 ALA A O 1
ATOM 725 N N . ILE A 1 94 ? -8.313 -26.915 -23.693 1.00 47.19 94 ILE A N 1
ATOM 726 C CA . ILE A 1 94 ? -7.568 -27.476 -24.818 1.00 47.19 94 ILE A CA 1
ATOM 727 C C . ILE A 1 94 ? -8.506 -27.342 -26.023 1.00 47.19 94 ILE A C 1
ATOM 729 O O . ILE A 1 94 ? -9.601 -27.898 -26.024 1.00 47.19 94 ILE A O 1
ATOM 733 N N . ARG A 1 95 ? -8.135 -26.523 -27.012 1.00 45.72 95 ARG A N 1
ATOM 734 C CA . ARG A 1 95 ? -8.836 -26.512 -28.299 1.00 45.72 95 ARG A CA 1
ATOM 735 C C . ARG A 1 95 ? -8.426 -27.779 -29.032 1.00 45.72 95 ARG A C 1
ATOM 737 O O . ARG A 1 95 ? -7.307 -27.845 -29.535 1.00 45.72 95 ARG A O 1
ATOM 744 N N . ASP A 1 96 ? -9.323 -28.752 -29.097 1.00 41.56 96 ASP A N 1
ATOM 745 C CA . ASP A 1 96 ? -9.195 -29.856 -30.038 1.00 41.56 96 ASP A CA 1
ATOM 746 C C . ASP A 1 96 ? -9.308 -29.297 -31.461 1.00 41.56 96 ASP A C 1
ATOM 748 O O . ASP A 1 96 ? -10.392 -28.995 -31.960 1.00 41.56 96 ASP A O 1
ATOM 752 N N . HIS A 1 97 ? -8.169 -29.153 -32.140 1.00 47.91 97 HIS A N 1
ATOM 753 C CA . HIS A 1 97 ? -8.141 -29.082 -33.596 1.00 47.91 97 HIS A CA 1
ATOM 754 C C . HIS A 1 97 ? -8.327 -30.497 -34.146 1.00 47.91 97 HIS A C 1
ATOM 756 O O . HIS A 1 97 ? -7.378 -31.161 -34.556 1.00 47.91 97 HIS A O 1
ATOM 762 N N . ARG A 1 98 ? 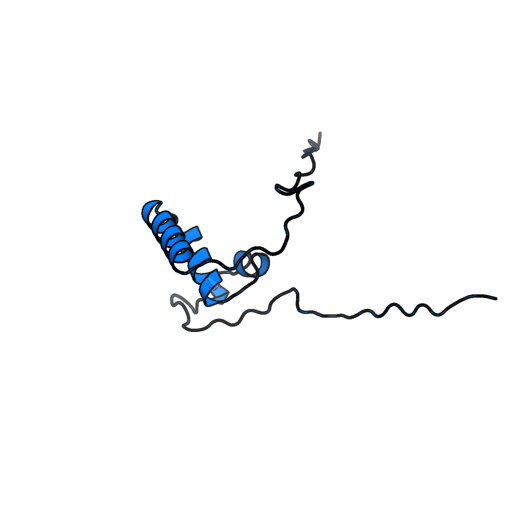-9.573 -30.969 -34.157 1.00 47.34 98 ARG A N 1
ATOM 763 C CA . ARG A 1 98 ? -9.964 -32.120 -34.969 1.00 47.34 98 ARG A CA 1
ATOM 764 C C . ARG A 1 98 ? -11.337 -31.880 -35.575 1.00 47.34 98 ARG A C 1
ATOM 766 O O . ARG A 1 98 ? -12.340 -32.186 -34.950 1.00 47.34 98 ARG A O 1
ATOM 773 N N . ALA A 1 99 ? -11.353 -31.362 -36.800 1.00 46.09 99 ALA A N 1
ATOM 774 C CA . ALA A 1 99 ? -12.248 -31.833 -37.853 1.00 46.09 99 ALA A CA 1
ATOM 775 C C . ALA A 1 99 ? -11.986 -31.093 -39.171 1.00 46.09 99 ALA A C 1
ATOM 777 O O . ALA A 1 99 ? -11.972 -29.865 -39.214 1.00 46.09 99 ALA A O 1
ATOM 778 N N . ASN A 1 100 ? -11.925 -31.907 -40.223 1.00 45.47 100 ASN A N 1
ATOM 779 C CA . ASN A 1 100 ? -12.352 -31.633 -41.592 1.00 45.47 100 ASN A CA 1
ATOM 780 C C . ASN A 1 100 ? -11.255 -31.346 -42.633 1.00 45.47 100 ASN A C 1
ATOM 782 O O . ASN A 1 100 ? -10.953 -30.204 -42.961 1.00 45.47 100 ASN A O 1
ATOM 786 N N . ALA A 1 101 ? -10.733 -32.432 -43.202 1.00 45.09 101 ALA A N 1
ATOM 787 C CA . ALA A 1 101 ? -10.481 -32.514 -44.633 1.00 45.09 101 ALA A CA 1
ATOM 788 C C . ALA A 1 101 ? -11.292 -33.720 -45.127 1.00 45.09 101 ALA A C 1
ATOM 790 O O . ALA A 1 101 ? -10.988 -34.859 -44.758 1.00 45.09 101 ALA A O 1
ATOM 791 N N . GLY A 1 102 ? -12.394 -33.428 -45.818 1.00 45.69 102 GLY A N 1
ATOM 792 C CA . GLY A 1 102 ? -12.991 -34.343 -46.787 1.00 45.69 102 GLY A CA 1
ATOM 793 C C . GLY A 1 102 ? -12.214 -34.328 -48.095 1.00 45.69 102 GLY A C 1
ATOM 794 O O . GLY A 1 102 ? -11.313 -33.468 -48.236 1.00 45.69 102 GLY A O 1
#

Secondary structure (DSSP, 8-state):
-------------TTTT----PPPPPPHHHHHHHHHHHHHTT-HHHHHHHHHHHHH---HHHHTT--HHHHEETTEE-S------GGG--------------

pLDDT: mean 81.88, std 19.61, range [36.22, 98.56]

Foldseek 3Di:
DDDPPPPDDPDDDPQVVNDPDDDDDDDPVRLVVVLVVCVVVVVVVVNVLSVCCVVPVADPVQSVPDDPVQQDDVPGGDPDGDGDHPVPPPPPPPPPPDDDDD